Protein AF-A0A5A7Y6R3-F1 (afdb_monomer_lite)

Sequence (66 aa):
MVRATLGGDETQGVQETVVVEGAEDEARRVYADQVAVAADNEYRQVRLSRAGEDVDLWPPATGWTS

Secondary structure (DSSP, 8-state):
-EEEEEE--GGGT---EEEEEE-HHHHHHHHHHHHHHHHHTT--EEEEEETTEEEEEES-------

Radius of gyration: 11.83 Å; chains: 1; bounding box: 31×31×25 Å

Foldseek 3Di:
DKWKWFDADVVVVGDTDTPDDDDPVVLVVVQVVVLVVCVVPVGPKMFMGDPRHTPDMPPHPPPPPD

Structure (mmCIF, N/CA/C/O backbone):
data_AF-A0A5A7Y6R3-F1
#
_entry.id   AF-A0A5A7Y6R3-F1
#
loop_
_atom_site.group_PDB
_atom_site.id
_atom_site.type_symbol
_atom_site.label_atom_id
_atom_site.label_alt_id
_atom_site.label_comp_id
_atom_site.label_asym_id
_atom_site.label_entity_id
_atom_site.label_seq_id
_atom_site.pdbx_PDB_ins_code
_atom_site.Cartn_x
_atom_site.Cartn_y
_atom_site.Cartn_z
_atom_site.occupancy
_atom_site.B_iso_or_equiv
_atom_site.auth_seq_id
_atom_site.auth_comp_id
_atom_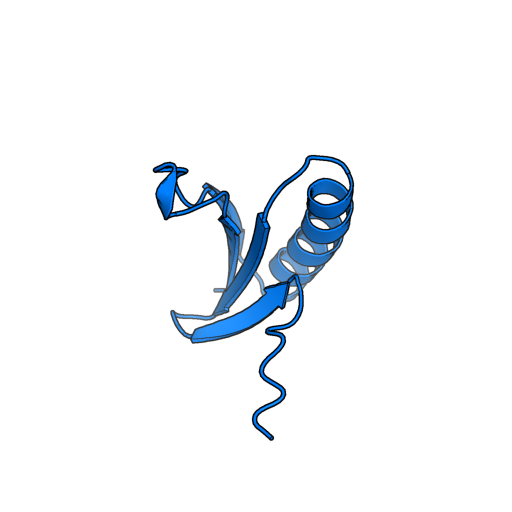site.auth_asym_id
_atom_site.auth_atom_id
_atom_site.pdbx_PDB_model_num
ATOM 1 N N . MET A 1 1 ? -6.818 -2.547 11.508 1.00 68.19 1 MET A N 1
ATOM 2 C CA . MET A 1 1 ? -6.059 -1.420 10.936 1.00 68.19 1 MET A CA 1
ATOM 3 C C . MET A 1 1 ? -5.072 -2.004 9.945 1.00 68.19 1 MET A C 1
ATOM 5 O O . MET A 1 1 ? -4.466 -3.031 10.251 1.00 68.19 1 MET A O 1
ATOM 9 N N . VAL A 1 2 ? -5.016 -1.431 8.749 1.00 80.88 2 VAL A N 1
ATOM 10 C CA . VAL A 1 2 ? -4.195 -1.894 7.623 1.00 80.88 2 VAL A CA 1
ATOM 11 C C . VAL A 1 2 ? -3.243 -0.770 7.244 1.00 80.88 2 VAL A C 1
ATOM 13 O O . VAL A 1 2 ? -3.620 0.400 7.312 1.00 80.88 2 VAL A O 1
ATOM 16 N N . ARG A 1 3 ? -2.017 -1.127 6.884 1.00 82.25 3 ARG A N 1
ATOM 17 C CA . ARG A 1 3 ? -0.922 -0.220 6.569 1.00 82.25 3 ARG A CA 1
ATOM 18 C C . ARG A 1 3 ? -0.382 -0.551 5.184 1.00 82.25 3 ARG A C 1
ATOM 20 O O . ARG A 1 3 ? -0.051 -1.704 4.923 1.00 82.25 3 ARG A O 1
ATOM 27 N N . ALA A 1 4 ? -0.281 0.444 4.310 1.00 79.94 4 ALA A N 1
ATOM 28 C CA . ALA A 1 4 ? 0.449 0.295 3.053 1.00 79.94 4 ALA A CA 1
ATOM 29 C C . ALA A 1 4 ? 1.821 0.961 3.184 1.00 79.94 4 ALA A C 1
ATOM 31 O O . ALA A 1 4 ? 1.929 2.094 3.670 1.00 79.94 4 ALA A O 1
ATOM 32 N N . THR A 1 5 ? 2.860 0.257 2.758 1.00 79.56 5 THR A N 1
ATOM 33 C CA . THR A 1 5 ? 4.242 0.729 2.744 1.00 79.56 5 THR A CA 1
ATOM 34 C C . THR A 1 5 ? 4.817 0.693 1.336 1.00 79.56 5 THR A C 1
ATOM 36 O O . THR A 1 5 ? 4.544 -0.209 0.545 1.00 79.56 5 THR A O 1
ATOM 39 N N . LEU A 1 6 ? 5.632 1.698 1.034 1.00 77.31 6 LEU A N 1
ATOM 40 C CA . LEU A 1 6 ? 6.399 1.810 -0.197 1.00 77.31 6 LEU A CA 1
ATOM 41 C C . LEU A 1 6 ? 7.871 1.559 0.132 1.00 77.31 6 LEU A C 1
ATOM 43 O O . LEU A 1 6 ? 8.449 2.261 0.966 1.00 77.31 6 LEU A O 1
ATOM 47 N N . GLY A 1 7 ? 8.458 0.536 -0.483 1.00 73.00 7 GLY A N 1
ATOM 48 C CA . GLY A 1 7 ? 9.841 0.133 -0.259 1.00 73.00 7 GLY A CA 1
ATOM 49 C C . GLY A 1 7 ? 10.697 0.409 -1.489 1.00 73.00 7 GLY A C 1
ATOM 50 O O . GLY A 1 7 ? 10.409 -0.076 -2.586 1.00 73.00 7 GLY A O 1
ATOM 51 N N . GLY A 1 8 ? 11.771 1.174 -1.306 1.00 62.38 8 GLY A N 1
ATOM 52 C CA . GLY A 1 8 ? 12.892 1.152 -2.243 1.00 62.38 8 GLY A CA 1
ATOM 53 C C . GLY A 1 8 ? 13.867 0.031 -1.895 1.00 62.38 8 GLY A C 1
ATOM 54 O O . GLY A 1 8 ? 13.628 -0.759 -0.986 1.00 62.38 8 GLY A O 1
ATOM 55 N N . ASP A 1 9 ? 14.970 -0.046 -2.628 1.00 52.28 9 ASP A N 1
ATOM 56 C CA . ASP A 1 9 ? 15.943 -1.120 -2.462 1.00 52.28 9 ASP A CA 1
ATOM 57 C C . ASP A 1 9 ? 16.551 -1.150 -1.045 1.00 52.28 9 ASP A C 1
ATOM 59 O O . ASP A 1 9 ? 17.211 -0.206 -0.600 1.00 52.28 9 ASP A O 1
ATOM 63 N N . GLU A 1 10 ? 16.342 -2.259 -0.337 1.00 52.62 10 GLU A N 1
ATOM 64 C CA . GLU A 1 10 ? 16.815 -2.477 1.039 1.00 52.62 10 GLU A CA 1
ATOM 65 C C . GLU A 1 10 ? 18.352 -2.538 1.088 1.00 52.62 10 GLU A C 1
ATOM 67 O O . GLU A 1 10 ? 18.968 -2.132 2.075 1.00 52.62 10 GLU A O 1
ATOM 72 N N . THR A 1 11 ? 18.996 -2.946 -0.016 1.00 51.34 11 THR A N 1
ATOM 73 C CA . THR A 1 11 ? 20.464 -2.936 -0.153 1.00 51.34 11 THR A CA 1
ATOM 74 C C . THR A 1 11 ? 21.035 -1.534 -0.390 1.00 51.34 11 THR A C 1
ATOM 76 O O . THR A 1 11 ? 22.241 -1.324 -0.257 1.00 51.34 11 THR A O 1
ATOM 79 N N . GLN A 1 12 ? 20.174 -0.557 -0.697 1.00 48.75 12 GLN A N 1
ATOM 80 C CA . GLN A 1 12 ? 20.511 0.865 -0.828 1.00 48.75 12 GLN A CA 1
ATOM 81 C C . GLN A 1 12 ? 20.116 1.682 0.416 1.00 48.75 12 GLN A C 1
ATOM 83 O O . GLN A 1 12 ? 20.325 2.894 0.438 1.00 48.75 12 GLN A O 1
ATOM 88 N N . GLY A 1 13 ? 19.565 1.051 1.462 1.00 48.94 13 GLY A N 1
ATOM 89 C CA . GLY A 1 13 ? 19.155 1.741 2.689 1.00 48.94 13 GLY A CA 1
ATOM 90 C C . GLY A 1 13 ? 17.901 2.606 2.533 1.00 48.94 13 GLY A C 1
ATOM 91 O O . GLY A 1 13 ? 17.704 3.542 3.312 1.00 48.94 13 GLY A O 1
ATOM 92 N N . VAL A 1 14 ? 17.052 2.329 1.536 1.00 53.03 14 VAL A N 1
ATOM 93 C CA . VAL A 1 14 ? 15.793 3.064 1.374 1.00 53.03 14 VAL A CA 1
ATOM 94 C C . VAL A 1 14 ? 14.802 2.615 2.446 1.00 53.03 14 VAL A C 1
ATOM 96 O O . VAL A 1 14 ? 14.432 1.448 2.528 1.00 53.03 14 VAL A O 1
ATOM 99 N N . GLN A 1 15 ? 14.381 3.562 3.282 1.00 61.69 15 GLN A N 1
ATOM 100 C CA . GLN A 1 15 ? 13.434 3.329 4.369 1.00 61.69 15 GLN A CA 1
ATOM 101 C C . GLN A 1 15 ? 12.028 3.063 3.817 1.00 61.69 15 GLN A C 1
ATOM 103 O O . GLN A 1 15 ? 11.517 3.844 3.011 1.00 61.69 15 GLN A O 1
ATOM 108 N N . GLU A 1 16 ? 11.391 1.989 4.291 1.00 69.56 16 GLU A N 1
ATOM 109 C CA . GLU A 1 16 ? 9.976 1.710 4.036 1.00 69.56 16 GLU A CA 1
ATOM 110 C C . GLU A 1 16 ? 9.129 2.907 4.485 1.00 69.56 16 GLU A C 1
ATOM 112 O O . GLU A 1 16 ? 9.023 3.220 5.675 1.00 69.56 16 GLU A O 1
ATOM 117 N N . THR A 1 17 ? 8.529 3.601 3.522 1.00 80.00 17 THR A N 1
ATOM 118 C CA . THR A 1 17 ? 7.694 4.769 3.794 1.00 80.00 17 THR A CA 1
ATOM 119 C C . THR A 1 17 ? 6.260 4.318 3.983 1.00 80.00 17 THR A C 1
ATOM 121 O O . THR A 1 17 ? 5.693 3.638 3.131 1.00 80.00 17 THR A O 1
ATOM 124 N N . VAL A 1 18 ? 5.654 4.696 5.107 1.00 82.94 18 VAL A N 1
ATOM 125 C CA . VAL A 1 18 ? 4.227 4.456 5.343 1.00 82.94 18 VAL A CA 1
ATOM 126 C C . VAL A 1 18 ? 3.433 5.441 4.526 1.00 82.94 18 VAL A C 1
ATOM 128 O O . VAL A 1 18 ? 3.534 6.643 4.755 1.00 82.94 18 VAL A O 1
ATOM 131 N N . VAL A 1 19 ? 2.642 4.928 3.597 1.00 83.31 19 VAL A N 1
ATOM 132 C CA . VAL A 1 19 ? 1.832 5.774 2.721 1.00 83.31 19 VAL A CA 1
ATOM 133 C C . VAL A 1 19 ? 0.437 5.974 3.296 1.00 83.31 19 VAL A C 1
ATOM 135 O O . VAL A 1 19 ? -0.160 7.033 3.138 1.00 83.31 19 VAL A O 1
ATOM 138 N N . VAL A 1 20 ? -0.073 4.973 4.014 1.00 86.56 20 VAL A N 1
ATOM 139 C CA . VAL A 1 20 ? -1.348 5.060 4.727 1.00 86.56 20 VAL A CA 1
ATOM 140 C C . VAL A 1 20 ? -1.393 4.055 5.868 1.00 86.56 20 VAL A C 1
ATOM 142 O O . VAL A 1 20 ? -0.838 2.959 5.771 1.00 86.56 20 VAL A O 1
ATOM 145 N N . GLU A 1 21 ? -2.094 4.421 6.934 1.00 85.62 21 GLU A N 1
ATOM 146 C CA . GLU A 1 21 ? -2.476 3.540 8.030 1.00 85.62 21 GLU A CA 1
ATOM 147 C C . GLU A 1 21 ? -3.934 3.840 8.394 1.00 85.62 21 GLU A C 1
ATOM 149 O O . GLU A 1 21 ? -4.268 4.965 8.759 1.00 85.62 21 GLU A O 1
ATOM 154 N N . GLY A 1 22 ? -4.828 2.861 8.244 1.00 84.88 22 GLY A N 1
ATOM 155 C CA . GLY A 1 22 ? -6.257 3.128 8.389 1.00 84.88 22 GLY A CA 1
ATOM 156 C C . GLY A 1 22 ? -7.169 1.928 8.153 1.00 84.88 22 GLY A C 1
ATOM 157 O O . GLY A 1 22 ? -6.848 0.783 8.504 1.00 84.88 22 GLY A O 1
ATOM 158 N N . ALA A 1 23 ? -8.355 2.211 7.612 1.00 87.19 23 ALA A N 1
ATOM 159 C CA . ALA A 1 23 ? -9.318 1.192 7.213 1.00 87.19 23 ALA A CA 1
ATOM 160 C C . ALA A 1 23 ? -8.800 0.395 6.006 1.00 87.19 23 ALA A C 1
ATOM 162 O O . ALA A 1 23 ? -8.061 0.911 5.173 1.00 87.19 23 ALA A O 1
ATOM 163 N N . GLU A 1 24 ? -9.205 -0.870 5.903 1.00 82.75 24 GLU A N 1
ATOM 164 C CA . GLU A 1 24 ? -8.732 -1.771 4.846 1.00 82.75 24 GLU A CA 1
ATOM 165 C C . GLU A 1 24 ? -9.100 -1.274 3.443 1.00 82.75 24 GLU A C 1
ATOM 167 O O . GLU A 1 24 ? -8.248 -1.273 2.560 1.00 82.75 24 GLU A O 1
ATOM 172 N N . ASP A 1 25 ? -10.322 -0.768 3.253 1.00 86.25 25 ASP A N 1
ATOM 173 C CA . ASP A 1 25 ? -10.772 -0.208 1.972 1.00 86.25 25 ASP A CA 1
ATOM 174 C C . ASP A 1 25 ? -9.938 0.997 1.521 1.00 86.25 25 ASP A C 1
ATOM 176 O O . ASP A 1 25 ? -9.643 1.165 0.337 1.00 86.25 25 ASP A O 1
ATOM 180 N N . GLU A 1 26 ? -9.541 1.847 2.465 1.00 85.81 26 GLU A N 1
ATOM 181 C CA . GLU A 1 26 ? -8.686 2.998 2.189 1.00 85.81 26 GLU A CA 1
ATOM 182 C C . GLU A 1 26 ? -7.262 2.545 1.865 1.00 85.81 26 GLU A C 1
ATOM 184 O O . GLU A 1 26 ? -6.709 2.938 0.838 1.00 85.81 26 GLU A O 1
ATOM 189 N N . ALA A 1 27 ? -6.710 1.638 2.673 1.00 86.56 27 ALA A N 1
ATOM 190 C CA . ALA A 1 27 ? -5.378 1.089 2.463 1.00 86.56 27 ALA A CA 1
ATOM 191 C C . ALA A 1 27 ? -5.253 0.351 1.125 1.00 86.56 27 ALA A C 1
ATOM 193 O O . ALA A 1 27 ? -4.242 0.488 0.440 1.00 86.56 27 ALA A O 1
ATOM 194 N N . ARG A 1 28 ? -6.297 -0.374 0.708 1.00 86.56 28 ARG A N 1
ATOM 195 C CA . ARG A 1 28 ? -6.330 -1.091 -0.571 1.00 86.56 28 ARG A CA 1
ATOM 196 C C . ARG A 1 28 ? -6.411 -0.143 -1.766 1.00 86.56 28 ARG A C 1
ATOM 198 O O . ARG A 1 28 ? -5.782 -0.409 -2.789 1.00 86.56 28 ARG A O 1
ATOM 205 N N . ARG A 1 29 ? -7.139 0.975 -1.641 1.00 89.50 29 ARG A N 1
ATOM 206 C CA . ARG A 1 29 ? -7.156 2.021 -2.678 1.00 89.50 29 ARG A CA 1
ATOM 207 C C . ARG A 1 29 ? -5.803 2.707 -2.813 1.00 89.50 29 ARG A C 1
ATOM 209 O O . ARG A 1 29 ? -5.319 2.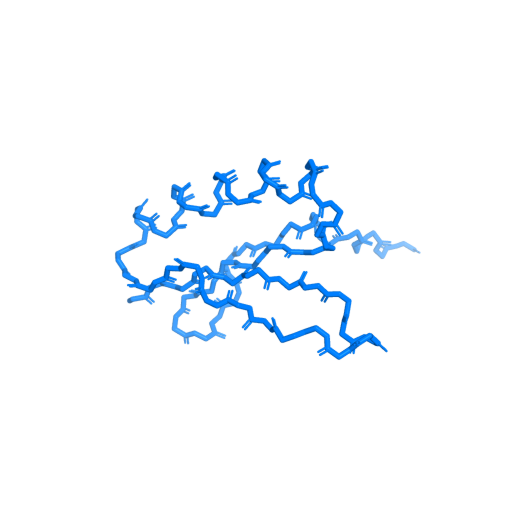837 -3.932 1.00 89.50 29 ARG A O 1
ATOM 216 N N . VAL A 1 30 ? -5.185 3.092 -1.696 1.00 89.19 30 VAL A N 1
ATOM 217 C CA . VAL A 1 30 ? -3.846 3.699 -1.707 1.00 89.19 30 VAL A CA 1
ATOM 218 C C . VAL A 1 30 ? -2.816 2.714 -2.241 1.00 89.19 30 VAL A C 1
ATOM 220 O O . VAL A 1 30 ? -2.005 3.097 -3.064 1.00 89.19 30 VAL A O 1
ATOM 223 N N . TYR A 1 31 ? -2.868 1.439 -1.857 1.00 87.00 31 TYR A N 1
ATOM 224 C CA . TYR A 1 31 ? -1.976 0.422 -2.410 1.00 87.00 31 TYR A CA 1
ATOM 225 C C . 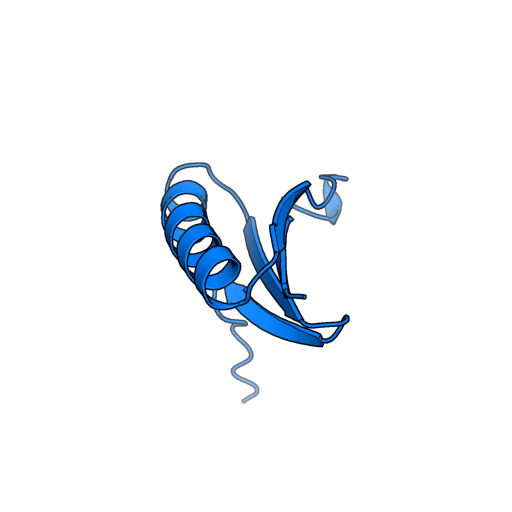TYR A 1 31 ? -2.048 0.360 -3.942 1.00 87.00 31 TYR A C 1
ATOM 227 O O . TYR A 1 31 ? -1.014 0.414 -4.597 1.00 87.00 31 TYR A O 1
ATOM 235 N N . ALA A 1 32 ? -3.251 0.313 -4.524 1.00 89.56 32 ALA A N 1
ATOM 236 C CA . ALA A 1 32 ? -3.415 0.279 -5.978 1.00 89.56 32 ALA A CA 1
ATOM 237 C C . ALA A 1 32 ? -2.884 1.549 -6.670 1.00 89.56 32 ALA A C 1
ATOM 239 O O . ALA A 1 32 ? -2.245 1.458 -7.717 1.00 89.56 32 ALA A O 1
ATOM 240 N N . ASP A 1 33 ? -3.114 2.719 -6.072 1.00 89.94 33 ASP A N 1
ATOM 241 C CA . ASP A 1 33 ? -2.560 3.993 -6.543 1.00 89.94 33 ASP A CA 1
ATOM 242 C C . ASP A 1 33 ? -1.024 3.992 -6.485 1.00 89.94 33 ASP A C 1
ATOM 244 O O . ASP A 1 33 ? -0.347 4.305 -7.461 1.00 89.94 33 ASP A O 1
ATOM 248 N N . GLN A 1 34 ? -0.464 3.521 -5.372 1.00 88.06 34 GLN A N 1
ATOM 249 C CA . GLN A 1 34 ? 0.975 3.436 -5.169 1.00 88.06 34 GLN A CA 1
ATOM 250 C C . GLN A 1 34 ? 1.647 2.400 -6.059 1.00 88.06 34 GLN A C 1
ATOM 252 O O . GLN A 1 34 ? 2.789 2.609 -6.435 1.00 88.06 34 GLN A O 1
ATOM 257 N N . VAL A 1 35 ? 0.964 1.324 -6.450 1.00 88.44 35 VAL A N 1
ATOM 258 C CA . VAL A 1 35 ? 1.466 0.388 -7.466 1.00 88.44 35 VAL A CA 1
ATOM 259 C C . VAL A 1 35 ? 1.623 1.079 -8.821 1.00 88.44 35 VAL A C 1
ATOM 261 O O . VAL A 1 35 ? 2.634 0.871 -9.491 1.00 88.44 35 VAL A O 1
ATOM 264 N N . ALA A 1 36 ? 0.669 1.927 -9.216 1.00 87.25 36 ALA A N 1
ATOM 265 C CA . ALA A 1 36 ? 0.786 2.705 -10.448 1.00 87.25 36 ALA A CA 1
ATOM 266 C C . ALA A 1 36 ? 1.953 3.702 -10.358 1.00 87.25 36 ALA A C 1
ATOM 268 O O . ALA A 1 36 ? 2.821 3.715 -11.225 1.00 87.25 36 ALA A O 1
ATOM 269 N N . VAL A 1 37 ? 2.042 4.453 -9.255 1.00 84.69 37 VAL A N 1
ATOM 270 C CA . VAL A 1 37 ? 3.168 5.367 -9.000 1.00 84.69 37 VAL A CA 1
ATOM 271 C C . VAL A 1 37 ? 4.499 4.614 -8.978 1.00 84.69 37 VAL A C 1
ATOM 273 O O . VAL A 1 37 ? 5.481 5.096 -9.537 1.00 84.69 37 VAL A O 1
ATOM 276 N N . ALA A 1 38 ? 4.541 3.431 -8.368 1.00 83.69 38 ALA A N 1
ATOM 277 C CA . ALA A 1 38 ? 5.737 2.612 -8.252 1.00 83.69 38 ALA A CA 1
ATOM 278 C C . ALA A 1 38 ? 6.256 2.136 -9.606 1.00 83.69 38 ALA A C 1
ATOM 280 O O . ALA A 1 38 ? 7.462 2.200 -9.848 1.00 83.69 38 ALA A O 1
ATOM 281 N N . ALA A 1 39 ? 5.345 1.732 -10.492 1.00 81.19 39 ALA A N 1
ATOM 282 C CA . ALA A 1 39 ? 5.670 1.359 -11.862 1.00 81.19 39 ALA A CA 1
ATOM 283 C C . ALA A 1 39 ? 6.288 2.522 -12.658 1.00 81.19 39 ALA A C 1
ATOM 285 O O . ALA A 1 39 ? 7.180 2.286 -13.471 1.00 81.19 39 ALA A O 1
ATOM 286 N N . ASP A 1 40 ? 5.857 3.759 -12.399 1.00 84.56 40 ASP A N 1
ATOM 287 C CA . ASP A 1 40 ? 6.364 4.962 -13.071 1.00 84.56 40 ASP A CA 1
ATOM 288 C C . ASP A 1 40 ? 7.630 5.564 -12.425 1.00 84.56 40 ASP A C 1
ATOM 290 O O . ASP A 1 40 ? 8.404 6.230 -13.109 1.00 84.56 40 ASP A O 1
ATOM 294 N N . ASN A 1 41 ? 7.862 5.356 -11.122 1.00 76.75 41 ASN A N 1
ATOM 295 C CA . ASN A 1 41 ? 8.884 6.077 -10.340 1.00 76.75 41 ASN A CA 1
ATOM 296 C C . ASN A 1 41 ? 10.037 5.189 -9.835 1.00 76.75 41 ASN A C 1
ATOM 298 O O . ASN A 1 41 ? 10.680 5.520 -8.842 1.00 76.75 41 ASN A O 1
ATOM 302 N N . GLU A 1 42 ? 10.303 4.062 -10.503 1.00 73.56 42 GLU A N 1
ATOM 303 C CA . GLU A 1 42 ? 11.418 3.146 -10.185 1.00 73.56 42 GLU A CA 1
ATOM 304 C C . GLU A 1 42 ? 11.386 2.584 -8.748 1.00 73.56 42 GLU A C 1
ATOM 306 O O . GLU A 1 42 ? 12.398 2.108 -8.223 1.00 73.56 42 GLU A O 1
ATOM 311 N N . TYR A 1 43 ? 10.220 2.595 -8.092 1.00 77.56 43 TYR A N 1
ATOM 312 C CA . TYR A 1 43 ? 10.077 1.939 -6.797 1.00 77.56 43 TYR A CA 1
ATOM 313 C C . TYR A 1 43 ? 10.110 0.427 -6.983 1.00 77.56 43 TYR A C 1
ATOM 315 O O . TYR A 1 43 ? 9.489 -0.133 -7.887 1.00 77.56 43 TYR A O 1
ATOM 323 N N . ARG A 1 44 ? 10.838 -0.249 -6.093 1.00 80.44 44 ARG A N 1
ATOM 324 C CA . ARG A 1 44 ? 11.078 -1.684 -6.223 1.00 80.44 44 ARG A CA 1
ATOM 325 C C . ARG A 1 44 ? 9.928 -2.522 -5.696 1.00 80.44 44 ARG A C 1
ATOM 327 O O . ARG A 1 44 ? 9.692 -3.592 -6.249 1.00 80.44 44 ARG A O 1
ATOM 334 N N . GLN A 1 45 ? 9.250 -2.065 -4.641 1.00 83.00 45 GLN A N 1
ATOM 335 C CA . GLN A 1 45 ? 8.124 -2.795 -4.076 1.00 83.00 45 GLN A CA 1
ATOM 336 C C . GLN A 1 45 ? 7.077 -1.914 -3.383 1.00 83.00 45 GLN A C 1
ATOM 338 O O . GLN A 1 45 ? 7.382 -0.866 -2.810 1.00 83.00 45 GLN A O 1
ATOM 343 N N . VAL A 1 46 ? 5.835 -2.394 -3.381 1.00 87.62 46 VAL A N 1
ATOM 344 C CA . VAL A 1 46 ? 4.714 -1.876 -2.588 1.00 87.62 46 VAL A CA 1
ATOM 345 C C . VAL A 1 46 ? 4.156 -3.026 -1.765 1.00 87.62 46 VAL A C 1
ATOM 347 O O . VAL A 1 46 ? 3.859 -4.087 -2.309 1.00 87.62 46 VAL A O 1
ATOM 350 N N . ARG A 1 47 ? 3.981 -2.824 -0.463 1.00 88.38 47 ARG A N 1
ATOM 351 C CA . ARG A 1 47 ? 3.494 -3.840 0.473 1.00 88.38 47 ARG A CA 1
ATOM 352 C C . ARG A 1 47 ? 2.228 -3.351 1.160 1.00 88.38 47 ARG A C 1
ATOM 354 O O . ARG A 1 47 ? 2.155 -2.217 1.629 1.00 88.38 47 ARG A O 1
ATOM 361 N N . LEU A 1 48 ? 1.225 -4.213 1.240 1.00 87.25 48 LEU A N 1
ATOM 362 C CA . LEU A 1 48 ? 0.019 -4.000 2.028 1.00 87.25 48 LEU A CA 1
ATOM 363 C C . LEU A 1 48 ? 0.047 -4.970 3.200 1.00 87.25 48 LEU A C 1
ATOM 365 O O . LEU A 1 48 ? 0.058 -6.176 2.990 1.00 87.25 48 LEU A O 1
ATOM 369 N N . SER A 1 49 ? 0.030 -4.460 4.427 1.00 86.62 49 SER A N 1
ATOM 370 C CA . SER A 1 49 ? 0.093 -5.270 5.644 1.00 86.62 49 SER A CA 1
ATOM 371 C C . SER A 1 49 ? -1.079 -4.983 6.584 1.00 86.62 49 SER A C 1
ATOM 373 O O . SER A 1 49 ? -1.517 -3.847 6.757 1.00 86.62 49 SER A O 1
ATOM 375 N N . ARG A 1 50 ? -1.619 -6.021 7.219 1.00 86.38 50 ARG A N 1
ATOM 376 C CA . ARG A 1 50 ? -2.748 -5.966 8.154 1.00 86.38 50 ARG A CA 1
ATOM 377 C C . ARG A 1 50 ? -2.317 -6.582 9.471 1.00 86.38 50 ARG A C 1
ATOM 379 O O . ARG A 1 50 ? -2.038 -7.769 9.538 1.00 86.38 50 ARG A O 1
ATOM 386 N N . ALA A 1 51 ? -2.265 -5.767 10.524 1.00 81.12 51 ALA A N 1
ATOM 387 C CA . ALA A 1 51 ? -1.834 -6.206 11.857 1.00 81.12 51 ALA A CA 1
ATOM 388 C C . ALA A 1 51 ? -0.474 -6.950 11.877 1.00 81.12 51 ALA A C 1
ATOM 390 O O . ALA A 1 51 ? -0.267 -7.834 12.702 1.00 81.12 51 ALA A O 1
ATOM 391 N N . GLY A 1 52 ? 0.449 -6.579 10.981 1.00 76.06 52 GLY A N 1
ATOM 392 C CA . GLY A 1 52 ? 1.774 -7.199 10.863 1.00 76.06 52 GLY A CA 1
ATOM 393 C C . GLY A 1 52 ? 1.854 -8.393 9.906 1.00 76.06 52 GLY A C 1
ATOM 394 O O . GLY A 1 52 ? 2.943 -8.925 9.725 1.00 76.06 52 GLY A O 1
ATOM 395 N N . GLU A 1 53 ? 0.747 -8.796 9.279 1.00 80.19 53 GLU A N 1
ATOM 396 C CA . GLU A 1 53 ? 0.728 -9.812 8.221 1.00 80.19 53 GLU A CA 1
ATOM 397 C C . GLU A 1 53 ? 0.694 -9.147 6.842 1.00 80.19 53 GLU A C 1
ATOM 399 O O . GLU A 1 53 ? -0.119 -8.251 6.614 1.00 80.19 53 GLU A O 1
ATOM 404 N N . ASP A 1 54 ? 1.554 -9.581 5.921 1.00 82.88 54 ASP A N 1
ATOM 405 C CA . ASP A 1 54 ? 1.532 -9.122 4.532 1.00 82.88 54 ASP A CA 1
ATOM 406 C C . ASP A 1 54 ? 0.305 -9.686 3.810 1.00 82.88 54 ASP A C 1
ATOM 408 O O . ASP A 1 54 ? 0.186 -10.888 3.586 1.00 82.88 54 ASP A O 1
ATOM 412 N N . VAL A 1 55 ? -0.612 -8.794 3.447 1.00 86.69 55 VAL A N 1
ATOM 413 C CA . VAL A 1 55 ? -1.829 -9.104 2.691 1.00 86.69 55 VAL A CA 1
ATOM 414 C C . VAL A 1 55 ? -1.543 -9.128 1.195 1.00 86.69 55 VAL A C 1
ATOM 416 O O . VAL A 1 55 ? -2.107 -9.954 0.482 1.00 86.69 55 VAL A O 1
ATOM 419 N N . ASP A 1 56 ? -0.709 -8.203 0.716 1.00 87.75 56 ASP A N 1
ATOM 420 C CA . ASP A 1 56 ? -0.379 -8.082 -0.703 1.00 87.75 56 ASP A CA 1
ATOM 421 C C . ASP A 1 56 ? 1.022 -7.490 -0.909 1.00 87.75 56 ASP A C 1
ATOM 423 O O . ASP A 1 56 ? 1.508 -6.706 -0.085 1.00 87.75 56 ASP A O 1
ATOM 427 N N . LEU A 1 57 ? 1.664 -7.851 -2.018 1.00 85.94 57 LEU A N 1
ATOM 428 C CA . LEU A 1 57 ? 3.012 -7.412 -2.378 1.00 85.94 57 LEU A CA 1
ATOM 429 C C . LEU A 1 57 ? 3.116 -7.222 -3.891 1.00 85.94 57 LEU A C 1
ATOM 431 O O . LEU A 1 57 ? 2.818 -8.123 -4.675 1.00 85.94 57 LEU A O 1
ATOM 435 N N . TRP A 1 58 ? 3.589 -6.047 -4.288 1.00 85.19 58 TRP A N 1
ATOM 436 C CA . TRP A 1 58 ? 3.932 -5.716 -5.661 1.00 85.19 58 TRP A CA 1
ATOM 437 C C . TRP A 1 58 ? 5.432 -5.413 -5.762 1.00 85.19 58 TRP A C 1
ATOM 439 O O . TRP A 1 58 ? 5.948 -4.773 -4.852 1.00 85.19 58 TRP A O 1
ATOM 449 N N . PRO A 1 59 ? 6.126 -5.797 -6.847 1.00 82.56 59 PRO A N 1
ATOM 450 C CA . PRO A 1 59 ? 5.660 -6.745 -7.851 1.00 82.56 59 PRO A CA 1
A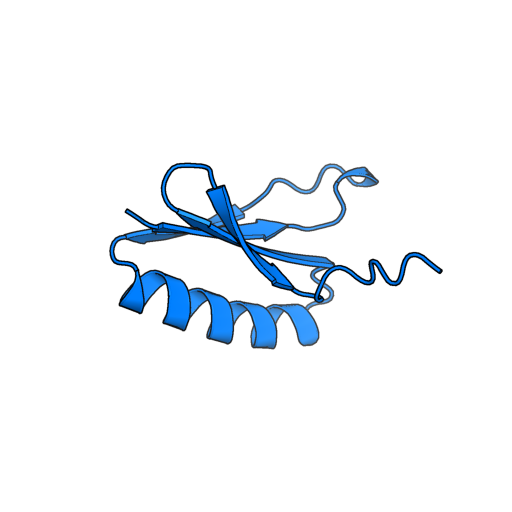TOM 451 C C . PRO A 1 59 ? 5.364 -8.101 -7.189 1.00 82.56 59 PRO A C 1
ATOM 453 O O . PRO A 1 59 ? 5.976 -8.421 -6.167 1.00 82.56 59 PRO A O 1
ATOM 456 N N . PRO A 1 60 ? 4.399 -8.880 -7.721 1.00 76.75 60 PRO A N 1
ATOM 457 C CA . PRO A 1 60 ? 4.037 -10.164 -7.134 1.00 76.75 60 PRO A CA 1
ATOM 458 C C . PRO A 1 60 ? 5.304 -10.991 -6.976 1.00 76.75 60 PRO A C 1
ATOM 460 O O . PRO A 1 60 ? 6.072 -11.108 -7.935 1.00 76.75 60 PRO A O 1
ATOM 463 N N . ALA A 1 61 ? 5.537 -11.516 -5.769 1.00 69.62 61 ALA A N 1
ATOM 464 C CA . ALA A 1 61 ? 6.726 -12.304 -5.485 1.00 69.62 61 ALA A CA 1
ATOM 465 C C . ALA A 1 61 ? 6.857 -13.370 -6.575 1.00 69.62 61 ALA A C 1
ATOM 467 O O . ALA A 1 61 ? 6.018 -14.267 -6.685 1.00 69.62 61 ALA A O 1
ATOM 468 N N . THR A 1 62 ? 7.887 -13.258 -7.416 1.00 63.88 62 THR A N 1
ATOM 469 C CA . THR A 1 62 ? 8.174 -14.231 -8.470 1.00 63.88 62 THR A CA 1
ATOM 470 C C . THR A 1 62 ? 8.783 -15.475 -7.827 1.00 63.88 62 THR A C 1
ATOM 472 O O . THR A 1 62 ? 9.911 -15.860 -8.108 1.00 63.88 62 THR A O 1
ATOM 475 N N . GLY A 1 63 ? 8.050 -16.083 -6.901 1.00 52.81 63 GLY A N 1
ATOM 476 C CA . GLY A 1 63 ? 8.325 -17.384 -6.327 1.00 52.81 63 GLY A CA 1
ATOM 477 C C . GLY A 1 63 ? 7.692 -18.454 -7.200 1.00 52.81 63 GLY A C 1
ATOM 478 O O . GLY A 1 63 ? 6.834 -19.195 -6.735 1.00 52.81 63 GLY A O 1
ATOM 479 N N . TRP A 1 64 ? 8.107 -18.552 -8.466 1.00 48.22 64 TRP A N 1
ATOM 480 C CA . TRP A 1 64 ? 8.052 -19.857 -9.119 1.00 48.22 64 TRP A CA 1
ATOM 481 C C . TRP A 1 64 ? 9.226 -20.647 -8.560 1.00 48.22 64 TRP A C 1
ATOM 483 O O . TRP A 1 64 ? 10.320 -20.653 -9.113 1.00 48.22 64 TRP A O 1
ATOM 493 N N . THR A 1 65 ? 9.004 -21.288 -7.418 1.00 52.28 65 THR A N 1
ATOM 494 C CA . THR A 1 65 ? 9.736 -22.514 -7.141 1.00 52.28 65 THR A CA 1
ATOM 495 C C . THR A 1 65 ? 9.323 -23.515 -8.215 1.00 52.28 65 THR A C 1
ATOM 497 O O . THR A 1 65 ? 8.191 -24.004 -8.203 1.00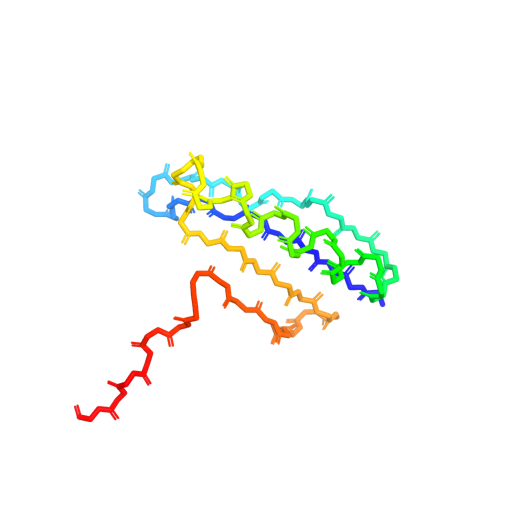 52.28 65 THR A O 1
ATOM 500 N N . SER A 1 66 ? 10.226 -23.797 -9.145 1.00 39.84 66 SER A N 1
ATOM 501 C CA . SER A 1 66 ? 10.343 -25.116 -9.758 1.00 39.84 66 SER A CA 1
ATOM 502 C C . SER A 1 66 ? 11.803 -25.521 -9.785 1.00 39.84 66 SER A C 1
ATOM 504 O O . SER A 1 66 ? 12.667 -24.621 -9.859 1.00 39.84 66 SER A O 1
#

pLDDT: mean 77.01, std 13.15, range [39.84, 89.94]

=== Feature glossary ===
A reading guide for the features in this record.

Start from the sequence.

  · This is the polypeptide sequence — one letter per residue, N-terminus first. Length ranges from a few dozen residues for small domains to over a thousand for large multi-domain proteins.

Fold it, and you get atomi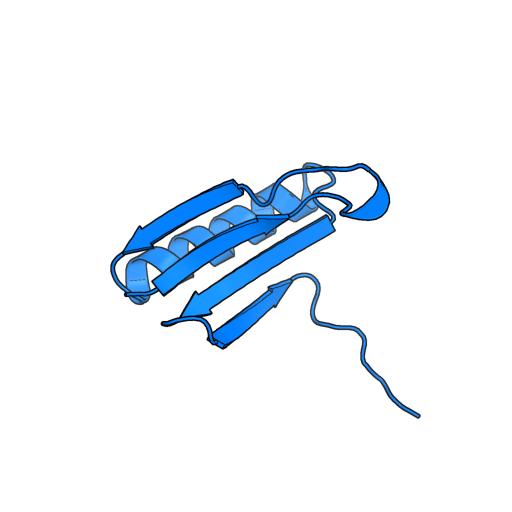c coordinates and the backbone conformation that goes with them.

  · Structure coordinates are given as an mmCIF _atom_site loop: one row per atom with element, residue name, chain id, sequence number, and x/y/z position in Å. Only the four main-chain atoms per residue are included here; side chains are omitted to keep the record compact.

  · Backbone dihedral angles. Every residue except chain termini has a φ (preceding-C → N → Cα → C) and a ψ (N → Cα → C → next-N). They are reported in degrees following the IUPAC sign convention. Secondary structure is essentially a statement about which (φ, ψ) basin each residue occupies.

  · The SS8 string is DSSP's per-residue secondary-structure call. α-helix (H) means an i→i+4 H-bond ladder; β-strand (E) means the residue participates in a β-sheet; 3₁₀ (G) and π (I) are tighter and wider helices; T/S are turns/bends; '-' is loop.

  · SS3 is a coarse helix/strand/coil call (letters a/b/c) made by the P-SEA algorithm from inter-Cα distances and dihedrals. It is less detailed than DSSP but needs only Cα positions.

Summarize the fold with a handful of shape descriptors and a per-residue structural alphabet.

  · Radius of gyration (Rg) is the root-mean-square distance of Cα atoms from their centroid — a single number for overall size and compactness. A globular domain of N residues has Rg ≈ 2.2·N^0.38 Å; an extended or disordered chain has a much larger Rg. The Cα contact count is the number of residue pairs whose Cα atoms are within 8 Å and are more than four positions apart in sequence — a standard proxy for tertiary packing density. The bounding box is the smallest axis-aligned box enclosing all Cα atoms.

  · The Foldseek 3Di string encodes local tertiary geometry as a 20-letter alphabet — one character per residue — derived from the relative positions of nearby Cα atoms. Unlike the amino-acid sequence, 3Di is a direct function of the 3D structure, so two proteins with the same fold have similar 3Di strings even at low sequence identity.

  · Solvent-accessible surface area (SASA) is the area in Å² traced out by the centre of a 1.4 Å probe sphere (a water molecule) rolled over the protein's van der Waals surface (Shrake–Rupley / Lee–Richards construction). Buried residues have near-zero SASA; fully exposed residues can exceed 200 Å². The total SASA scales roughly with the number of surface residues.

Ask how reliable the model is.

  · pLDDT (predicted Local Distance Difference Test) is AlphaFold's per-residue confidence score, ranging from 0 to 100. Values above 90 indicate high confidence (typically well-packed cores); 70–90 is confident; 50–70 low confidence; below 50 usually means the region is disordered or the prediction is unreliable there. AlphaFold stores pLDDT in the mmCIF B-factor column.

  · B-factor (Debye–Waller factor) reflects atomic displacement in the crystal lattice. It is an experimental observable (units Å²), not a prediction; low values mean the atom is pinned down, high values mean it moves or is heterogeneous across the crystal.

  · Predicted Aligned Error (PAE) is an AlphaFold confidence matrix: entry (i, j) is the expected error in the position of residue j, in ångströms, when the prediction is superimposed on the true structure at residue i. Low PAE within a block of residues means that block is internally rigid and well-predicted; high PAE between two blocks means their relative placement is uncertain even if each block individually is confident.

Place it in context: what it resembles, what it is annotated as, and how it looks.

  · Nearest PDB neighbors are the top structural matches found by Foldseek when searching this structure against the entire Protein Data Bank. Each hit reports a TM-score (0 to 1; >0.5 almost always implies the same fold) and an E-value. These are *structural* homologs — they may share no detectable sequence similarity.

  · Functional annotations link the protein to curated databases. InterPro entries identify conserved domains and families by matching the sequence against member-database signatures (Pfam, PROSITE, CDD, …). Gene Ontology (GO) terms describe molecular function, biological process, and cellular component in a controlled vocabulary. CATH places the structure in a hierarchical fold classification (Class/Architecture/Topology/Homologous-superfamily). The organism is the source species.

  · Three diagnostic plots accompany the record. The Cα contact map visualizes the tertiary structure as a 2D adjacency matrix (8 Å cutoff, sequence-local contacts suppressed). The Ramachandran plot shows the distribution of backbone (φ, ψ) torsions, with points in the α and β basins reflecting secondary structure content. The PAE plot shows AlphaFold's inter-residue confidence as a color matrix.

  · Six rendered views show the 3D structure from the faces of a cube — i.e. along ±x, ±y, ±z. Rendering representation is drawn randomly per protein from cartoon (secondary-structure ribbons), sticks (backbone bonds), or molecular surface; coloring is either N→C rainbow (blue at the N-terminus through red at the C-terminus) or one color per chain.